Protein AF-A0AAX2AL50-F1 (afdb_monomer_lite)

Radius of gyration: 20.99 Å; chains: 1; bounding box: 47×33×78 Å

pLDDT: mean 73.5, std 15.17, range [30.66, 94.12]

Secondary structure (DSSP, 8-state):
-------------EEEEEEE-TTHHHH-GGGGGGT--HHHHHHHHHTT-S-TTTTGGGTEEEEEEEGGG--EEEEEEEEESSSS-EEEEEEESSHHHHHHHHHHHHHHHHTT-TTS--TT--SHHHHHHHHHHTGGG-SEEEEEEEEESSS------

Sequence (157 aa):
MKKEIKKANKEFYFISKVTIAKDVAFKYPNYWINKFTPCTLAKRLISGNSERNSMKNYGFEYKTIASKKLKKIYLIQEVQINGANVKNINIAYDKEFAYSMAYQYCKQYYKKELKVDFGNCENYDEFYSMALQNQDLLNS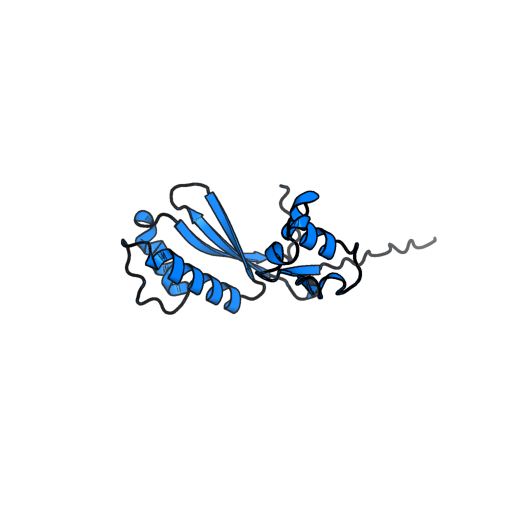IIIVSEIDISSKTILPF

Structure (mmCIF, N/CA/C/O backbone):
data_AF-A0AAX2AL50-F1
#
_entry.id   AF-A0AAX2AL50-F1
#
loop_
_atom_site.group_PDB
_atom_site.id
_atom_site.type_symbol
_atom_site.label_atom_id
_atom_site.label_alt_id
_atom_site.label_comp_id
_atom_site.label_asym_id
_atom_site.label_entity_id
_atom_site.label_seq_id
_atom_site.pdbx_PDB_ins_code
_atom_site.Cartn_x
_atom_site.Cartn_y
_atom_site.Cartn_z
_atom_site.occupancy
_atom_site.B_iso_or_equiv
_atom_site.auth_seq_id
_atom_site.auth_comp_id
_atom_site.auth_asym_id
_atom_site.auth_atom_id
_atom_site.pdbx_PDB_model_num
ATOM 1 N N . MET A 1 1 ? 0.220 1.421 -56.702 1.00 41.97 1 MET A N 1
ATOM 2 C CA . MET A 1 1 ? -0.206 1.666 -55.303 1.00 41.97 1 MET A CA 1
ATOM 3 C C . MET A 1 1 ? 0.865 1.157 -54.345 1.00 41.97 1 MET A C 1
ATOM 5 O O . MET A 1 1 ? 1.068 -0.048 -54.278 1.00 41.97 1 MET A O 1
ATOM 9 N N . LYS A 1 2 ? 1.579 2.042 -53.634 1.00 41.72 2 LYS A N 1
ATOM 10 C CA . LYS A 1 2 ? 2.481 1.642 -52.539 1.00 41.72 2 LYS A CA 1
ATOM 11 C C . LYS A 1 2 ? 1.631 1.441 -51.279 1.00 41.72 2 LYS A C 1
ATOM 13 O O . LYS A 1 2 ? 0.953 2.372 -50.863 1.00 41.72 2 LYS A O 1
ATOM 18 N N . LYS A 1 3 ? 1.620 0.232 -50.708 1.00 44.88 3 LYS A N 1
ATOM 19 C CA . LYS A 1 3 ? 0.986 -0.029 -49.405 1.00 44.88 3 LYS A CA 1
ATOM 20 C C . LYS A 1 3 ? 1.823 0.654 -48.321 1.00 44.88 3 LYS A C 1
ATOM 22 O O . LYS A 1 3 ? 2.968 0.264 -48.106 1.00 44.88 3 LYS A O 1
ATOM 27 N N . GLU A 1 4 ? 1.264 1.658 -47.652 1.00 45.59 4 GLU A N 1
ATOM 28 C CA . GLU A 1 4 ? 1.836 2.188 -46.415 1.00 45.59 4 GLU A CA 1
ATOM 29 C C . GLU A 1 4 ? 1.805 1.096 -45.344 1.00 45.59 4 GLU A C 1
ATOM 31 O O . GLU A 1 4 ? 0.748 0.694 -44.855 1.00 45.59 4 GLU A O 1
ATOM 36 N N . ILE A 1 5 ? 2.980 0.596 -44.972 1.00 54.34 5 ILE A N 1
ATOM 37 C CA . ILE A 1 5 ? 3.129 -0.232 -43.781 1.00 54.34 5 ILE A CA 1
ATOM 38 C C . ILE A 1 5 ? 3.041 0.726 -42.591 1.00 54.34 5 ILE A C 1
ATOM 40 O O . ILE A 1 5 ? 4.034 1.352 -42.218 1.00 54.34 5 ILE A O 1
ATOM 44 N N . LYS A 1 6 ? 1.849 0.863 -41.993 1.00 52.34 6 LYS A N 1
ATOM 45 C CA . LYS A 1 6 ? 1.700 1.497 -40.676 1.00 52.34 6 LYS A CA 1
ATOM 46 C C . LYS A 1 6 ? 2.590 0.738 -39.693 1.00 52.34 6 LYS A C 1
ATOM 48 O O . LYS A 1 6 ? 2.295 -0.394 -39.314 1.00 52.34 6 LYS A O 1
ATOM 53 N N . LYS A 1 7 ? 3.705 1.353 -39.303 1.00 49.38 7 LYS A N 1
ATOM 54 C CA . LYS A 1 7 ? 4.624 0.821 -38.298 1.00 49.38 7 LYS A CA 1
ATOM 55 C C . LYS A 1 7 ? 3.869 0.790 -36.966 1.00 49.38 7 LYS A C 1
ATOM 57 O O . LYS A 1 7 ? 3.648 1.828 -36.352 1.00 49.38 7 LYS A O 1
ATOM 62 N N . ALA A 1 8 ? 3.398 -0.386 -36.558 1.00 54.28 8 ALA A N 1
ATOM 63 C CA . ALA A 1 8 ? 2.747 -0.555 -35.266 1.00 54.28 8 ALA A CA 1
ATOM 64 C C . ALA A 1 8 ? 3.786 -0.310 -34.162 1.00 54.28 8 ALA A C 1
ATOM 66 O O . ALA A 1 8 ? 4.747 -1.072 -34.024 1.00 54.28 8 ALA A O 1
ATOM 67 N N . ASN A 1 9 ? 3.617 0.769 -33.399 1.00 47.00 9 ASN A N 1
ATOM 68 C CA . ASN A 1 9 ? 4.466 1.046 -32.248 1.00 47.00 9 ASN A CA 1
ATOM 69 C C . ASN A 1 9 ? 4.252 -0.054 -31.201 1.00 47.00 9 ASN A C 1
ATOM 71 O O . ASN A 1 9 ? 3.127 -0.322 -30.782 1.0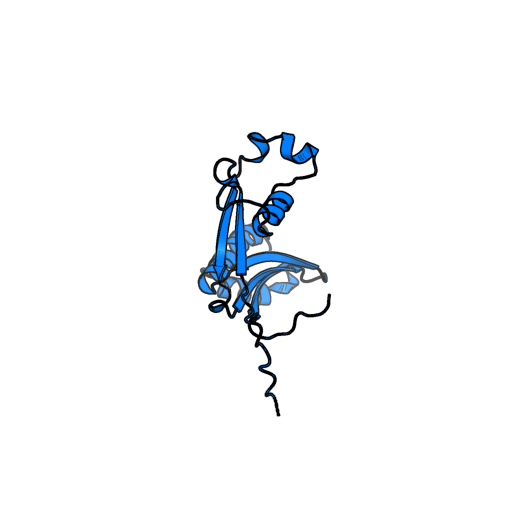0 47.00 9 ASN A O 1
ATOM 75 N N . LYS A 1 10 ? 5.338 -0.721 -30.799 1.00 49.94 10 LYS A N 1
ATOM 76 C CA . LYS A 1 10 ? 5.319 -1.673 -29.686 1.00 49.94 10 LYS A CA 1
ATOM 77 C C . LYS A 1 10 ? 5.603 -0.902 -28.403 1.00 49.94 10 LYS A C 1
ATOM 79 O O . LYS A 1 10 ? 6.736 -0.493 -28.172 1.00 49.94 10 LYS A O 1
ATOM 84 N N . GLU A 1 11 ? 4.576 -0.717 -27.585 1.00 45.12 11 GLU A N 1
ATOM 85 C CA . GLU A 1 11 ? 4.699 -0.105 -26.262 1.00 45.12 11 GLU A CA 1
ATOM 86 C C . GLU A 1 11 ? 5.117 -1.162 -25.225 1.00 45.12 11 GLU A C 1
ATOM 88 O O . GLU A 1 11 ? 4.666 -2.315 -25.247 1.00 45.12 11 GLU A O 1
ATOM 93 N N . PHE A 1 12 ? 6.015 -0.775 -24.320 1.00 49.69 12 PHE A N 1
ATOM 94 C CA . PHE A 1 12 ? 6.460 -1.594 -23.196 1.00 49.69 12 PHE A CA 1
ATOM 95 C C . PHE A 1 12 ? 6.373 -0.757 -21.927 1.00 49.69 12 PHE A C 1
ATOM 97 O O . PHE A 1 12 ? 6.920 0.340 -21.863 1.00 49.69 12 PHE A O 1
ATOM 104 N N . TYR A 1 13 ? 5.709 -1.300 -20.916 1.00 55.94 13 TYR A N 1
ATOM 105 C CA . TYR A 1 13 ? 5.587 -0.678 -19.607 1.00 55.94 13 TYR A CA 1
ATOM 106 C C . TYR A 1 13 ? 6.526 -1.379 -18.632 1.00 55.94 13 TYR A C 1
ATOM 108 O O . TYR A 1 13 ? 6.710 -2.600 -18.692 1.00 55.94 13 TYR A O 1
ATOM 116 N N . PHE A 1 14 ? 7.105 -0.615 -17.717 1.00 58.31 14 PHE A N 1
ATOM 117 C CA . PHE A 1 14 ? 8.020 -1.113 -16.701 1.00 58.31 14 PHE A CA 1
ATOM 118 C C . PHE A 1 14 ? 7.661 -0.488 -15.365 1.00 58.31 14 PHE A C 1
ATOM 120 O O . PHE A 1 14 ? 7.364 0.702 -15.295 1.00 58.31 14 PHE A O 1
ATOM 127 N N . ILE A 1 15 ? 7.718 -1.290 -14.307 1.00 64.00 15 ILE A N 1
ATOM 128 C CA . ILE A 1 15 ? 7.615 -0.789 -12.942 1.00 64.00 15 ILE A CA 1
ATOM 129 C C . ILE A 1 15 ? 8.972 -0.973 -12.283 1.00 64.00 15 ILE A C 1
ATOM 131 O O . ILE A 1 15 ? 9.526 -2.076 -12.293 1.00 64.00 15 ILE A O 1
ATOM 135 N N . SER A 1 16 ? 9.503 0.109 -11.722 1.00 61.75 16 SER A N 1
ATOM 136 C CA . SER A 1 16 ? 10.792 0.114 -11.040 1.00 61.75 16 SER A CA 1
ATOM 137 C C . SER A 1 16 ? 10.595 0.424 -9.564 1.00 61.75 16 SER A C 1
ATOM 139 O O . SER A 1 16 ? 10.074 1.477 -9.204 1.00 61.75 16 SER A O 1
ATOM 141 N N . LYS A 1 17 ? 11.039 -0.492 -8.704 1.00 68.19 17 LYS A N 1
ATOM 142 C CA . LYS A 1 17 ? 11.146 -0.268 -7.260 1.00 68.19 17 LYS A CA 1
ATOM 143 C C . LYS A 1 17 ? 12.593 0.064 -6.930 1.00 68.19 17 LYS A C 1
ATOM 145 O O . LYS A 1 17 ? 13.475 -0.683 -7.347 1.00 68.19 17 LYS A O 1
ATOM 150 N N . VAL A 1 18 ? 12.820 1.128 -6.162 1.00 70.62 18 VAL A N 1
ATOM 151 C CA . VAL A 1 18 ? 14.133 1.450 -5.585 1.00 70.62 18 VAL A CA 1
ATOM 152 C C . VAL A 1 18 ? 14.081 1.188 -4.088 1.00 70.62 18 VAL A C 1
ATOM 154 O O . VAL A 1 18 ? 13.204 1.694 -3.392 1.00 70.62 18 VAL A O 1
ATOM 157 N N . THR A 1 19 ? 15.020 0.388 -3.609 1.00 72.06 19 THR A N 1
ATOM 158 C CA . THR A 1 19 ? 15.288 0.165 -2.194 1.00 72.06 19 THR A CA 1
ATOM 159 C C . THR A 1 19 ? 16.506 0.991 -1.813 1.00 72.06 19 THR A C 1
ATOM 161 O O . THR A 1 19 ? 17.502 1.018 -2.536 1.00 72.06 19 THR A O 1
ATOM 164 N N . ILE A 1 20 ? 16.414 1.668 -0.675 1.00 71.81 20 ILE A N 1
ATOM 165 C CA . ILE A 1 20 ? 17.450 2.565 -0.175 1.00 71.81 20 ILE A CA 1
ATOM 166 C C . ILE A 1 20 ? 17.888 2.047 1.190 1.00 71.81 20 ILE A C 1
ATOM 168 O O . ILE A 1 20 ? 17.046 1.786 2.053 1.00 71.81 20 ILE A O 1
ATOM 172 N N . ALA A 1 21 ? 19.193 1.881 1.378 1.00 76.44 21 ALA A N 1
ATOM 173 C CA . ALA A 1 21 ? 19.763 1.479 2.653 1.00 76.44 21 ALA A CA 1
ATOM 174 C C . ALA A 1 21 ? 19.438 2.510 3.749 1.00 76.44 21 ALA A C 1
ATOM 176 O O . ALA A 1 21 ? 19.477 3.722 3.522 1.00 76.44 21 ALA A O 1
ATOM 177 N N . LYS A 1 22 ? 19.120 2.027 4.957 1.00 74.69 22 LYS A N 1
ATOM 178 C CA . LYS A 1 22 ? 18.706 2.884 6.084 1.00 74.69 22 LYS A CA 1
ATOM 179 C C . LYS A 1 22 ? 19.785 3.887 6.503 1.00 74.69 22 LYS A C 1
ATOM 181 O O . LYS A 1 22 ? 19.464 4.964 6.989 1.00 74.69 22 LYS A O 1
ATOM 186 N N . ASP A 1 23 ? 21.049 3.541 6.304 1.00 78.44 23 ASP A N 1
ATOM 187 C CA . ASP A 1 23 ? 22.222 4.314 6.706 1.00 78.44 23 ASP A CA 1
ATOM 188 C C . ASP A 1 23 ? 22.771 5.221 5.591 1.00 78.44 23 ASP A C 1
ATOM 190 O O . ASP A 1 23 ? 23.790 5.884 5.781 1.00 78.44 23 ASP A O 1
ATOM 194 N N . VAL A 1 24 ? 22.101 5.303 4.434 1.00 74.56 24 VAL A N 1
ATOM 195 C CA . VAL A 1 24 ? 22.613 6.061 3.280 1.00 74.56 24 VAL A CA 1
ATOM 196 C C . VAL A 1 24 ? 22.812 7.546 3.595 1.00 74.56 24 VAL A C 1
ATOM 198 O O . VAL A 1 24 ? 23.755 8.165 3.113 1.00 74.56 24 VAL A O 1
ATOM 201 N N . ALA A 1 25 ? 21.953 8.118 4.444 1.00 71.50 25 ALA A N 1
ATOM 202 C CA . ALA A 1 25 ? 22.050 9.514 4.867 1.00 71.50 25 ALA A CA 1
ATOM 203 C C . ALA A 1 25 ? 23.207 9.784 5.815 1.00 71.50 25 ALA A C 1
ATOM 205 O O . ALA A 1 25 ? 23.771 10.873 5.789 1.00 71.50 25 ALA A O 1
ATOM 206 N N . PHE A 1 26 ? 23.579 8.785 6.607 1.00 77.25 26 PHE A N 1
ATOM 207 C CA . PHE A 1 26 ? 24.745 8.863 7.468 1.00 77.25 26 PHE A CA 1
ATOM 208 C C . PHE A 1 26 ? 26.036 8.729 6.655 1.00 77.25 26 PHE A C 1
ATOM 210 O O . PHE A 1 26 ? 26.971 9.498 6.845 1.00 77.25 26 PHE A O 1
ATOM 217 N N . LYS A 1 27 ? 26.070 7.788 5.702 1.00 75.69 27 LYS A N 1
ATOM 218 C CA . LYS A 1 27 ? 27.234 7.558 4.832 1.00 75.69 27 LYS A CA 1
ATOM 219 C C . LYS A 1 27 ? 27.482 8.697 3.842 1.00 75.69 27 LYS A C 1
ATOM 221 O O . LYS A 1 27 ? 28.631 8.977 3.514 1.00 75.69 27 LYS A O 1
ATOM 226 N N . TYR A 1 28 ? 26.420 9.351 3.369 1.00 73.50 28 TYR A N 1
ATOM 227 C CA . TYR A 1 28 ? 26.492 10.393 2.343 1.00 73.50 28 TYR A CA 1
ATOM 228 C C . TYR A 1 28 ? 25.714 11.651 2.766 1.00 73.50 28 TYR A C 1
ATOM 230 O O . TYR A 1 28 ? 24.714 12.001 2.134 1.00 73.50 28 TYR A O 1
ATOM 238 N N . PRO A 1 29 ? 26.170 12.375 3.805 1.00 69.31 29 PRO A N 1
ATOM 239 C CA . PRO A 1 29 ? 25.461 13.542 4.346 1.00 69.31 29 PRO A CA 1
ATOM 240 C C . PRO A 1 29 ? 25.305 14.670 3.312 1.00 69.31 29 PRO A C 1
ATOM 242 O O . PRO A 1 29 ? 24.350 15.444 3.350 1.00 69.31 29 PRO A O 1
ATOM 245 N N . ASN A 1 30 ? 26.198 14.706 2.320 1.00 69.50 30 ASN A N 1
ATOM 246 C CA . ASN A 1 30 ? 26.226 15.717 1.269 1.00 69.50 30 ASN A CA 1
ATOM 247 C C . ASN A 1 30 ? 25.132 15.553 0.203 1.00 69.50 30 ASN A C 1
ATOM 249 O O . ASN A 1 30 ? 24.996 16.431 -0.649 1.00 69.50 30 ASN A O 1
ATOM 253 N N . TYR A 1 31 ? 24.321 14.485 0.221 1.00 68.19 31 TYR A N 1
ATOM 254 C CA . TYR A 1 31 ? 23.245 14.347 -0.771 1.00 68.19 31 TYR A CA 1
ATOM 255 C C . TYR A 1 31 ? 22.233 15.507 -0.689 1.00 68.19 31 TYR A C 1
ATOM 257 O O . TYR A 1 31 ? 21.649 15.912 -1.696 1.00 68.19 31 TYR A O 1
ATOM 265 N N . TRP A 1 32 ? 22.042 16.091 0.500 1.00 58.22 32 TRP A N 1
ATOM 266 C CA . TRP A 1 32 ? 21.114 17.205 0.714 1.00 58.22 32 TRP A CA 1
ATOM 267 C C . TRP A 1 32 ? 21.586 18.510 0.064 1.00 58.22 32 TRP A C 1
ATOM 269 O O . TRP A 1 32 ? 20.751 19.337 -0.305 1.00 58.22 32 TRP A O 1
ATOM 279 N N . ILE A 1 33 ? 22.900 18.671 -0.137 1.00 55.53 33 ILE A N 1
ATOM 280 C CA . ILE A 1 33 ? 23.540 19.920 -0.588 1.00 55.53 33 ILE A CA 1
ATOM 281 C C . ILE A 1 33 ? 23.042 20.345 -1.978 1.00 55.53 33 ILE A C 1
ATOM 283 O O . ILE A 1 33 ? 22.922 21.531 -2.260 1.00 55.53 33 ILE A O 1
ATOM 287 N N . ASN A 1 34 ? 22.636 19.386 -2.813 1.00 56.97 34 ASN A N 1
ATOM 288 C CA . ASN A 1 34 ? 22.137 19.638 -4.168 1.00 56.97 34 ASN A CA 1
ATOM 289 C C . ASN A 1 34 ? 20.630 19.364 -4.329 1.00 56.97 34 ASN A C 1
ATOM 291 O O . ASN A 1 34 ? 20.164 19.101 -5.437 1.00 56.97 34 ASN A O 1
ATOM 295 N N . LYS A 1 35 ? 19.856 19.363 -3.230 1.00 60.56 35 LYS A N 1
ATOM 296 C CA . LYS A 1 35 ? 18.441 18.927 -3.212 1.00 60.56 35 LYS A CA 1
ATOM 297 C C . LYS A 1 35 ? 18.245 17.476 -3.704 1.00 60.56 35 LYS A C 1
ATOM 299 O O . LYS A 1 35 ? 17.136 17.073 -4.075 1.00 60.56 35 LYS A O 1
ATOM 304 N N . PHE A 1 36 ? 19.306 16.665 -3.686 1.00 64.44 36 PHE A N 1
ATOM 305 C CA . PHE A 1 36 ? 19.258 15.249 -4.041 1.00 64.44 36 PHE A CA 1
ATOM 306 C C . PHE A 1 36 ? 18.820 14.408 -2.855 1.00 64.44 36 PHE A C 1
ATOM 308 O O . PHE A 1 36 ? 19.611 13.675 -2.283 1.00 64.44 36 PHE A O 1
ATOM 315 N N . THR A 1 37 ? 17.544 14.486 -2.483 1.00 67.94 37 THR A N 1
ATOM 316 C CA . THR A 1 37 ? 16.976 13.526 -1.534 1.00 67.94 37 THR A CA 1
ATOM 317 C C . THR A 1 37 ? 17.100 12.093 -2.072 1.00 67.94 37 THR A C 1
ATOM 319 O O . THR A 1 37 ? 17.177 11.883 -3.289 1.00 67.94 37 THR A O 1
ATOM 322 N N . PRO A 1 38 ? 17.049 11.064 -1.209 1.00 68.06 38 PRO A N 1
ATOM 323 C CA . PRO A 1 38 ? 17.142 9.682 -1.669 1.00 68.06 38 PRO A CA 1
ATOM 324 C C . PRO A 1 38 ? 16.017 9.343 -2.664 1.00 68.06 38 PRO A C 1
ATOM 326 O O . PRO A 1 38 ? 16.214 8.572 -3.599 1.00 68.06 38 PRO A O 1
ATOM 329 N N . CYS A 1 39 ? 14.862 10.005 -2.526 1.00 68.56 39 CYS A N 1
ATOM 330 C CA . CYS A 1 39 ? 13.746 9.932 -3.465 1.00 68.56 39 CYS A CA 1
ATOM 331 C C . CYS A 1 39 ? 14.070 10.552 -4.839 1.00 68.56 39 CYS A C 1
ATOM 333 O O . CYS A 1 39 ? 13.776 9.944 -5.870 1.00 68.56 39 CYS A O 1
ATOM 335 N N . THR A 1 40 ? 14.687 11.738 -4.904 1.00 72.44 40 THR A N 1
ATOM 336 C CA . THR A 1 40 ? 15.035 12.352 -6.201 1.00 72.44 40 THR A CA 1
ATOM 337 C C . THR A 1 40 ? 16.171 11.606 -6.902 1.00 72.44 40 THR A C 1
ATOM 339 O O . THR A 1 40 ? 16.140 11.476 -8.128 1.00 72.44 40 THR A O 1
ATOM 342 N N . LEU A 1 41 ? 17.111 11.027 -6.148 1.00 69.06 41 LEU A N 1
ATOM 343 C CA . LEU A 1 41 ? 18.128 10.111 -6.678 1.00 69.06 41 LEU A CA 1
ATOM 344 C C . LEU A 1 41 ? 17.506 8.828 -7.233 1.00 69.06 41 LEU A C 1
ATOM 346 O O . LEU A 1 41 ? 17.805 8.444 -8.361 1.00 69.06 41 LEU A O 1
ATOM 350 N N . ALA A 1 42 ? 16.577 8.215 -6.497 1.00 68.75 42 ALA A N 1
ATOM 351 C CA . ALA A 1 42 ? 15.826 7.054 -6.966 1.00 68.75 42 ALA A CA 1
ATOM 352 C C . ALA A 1 42 ? 15.094 7.334 -8.292 1.00 68.75 42 ALA A C 1
ATOM 354 O O . ALA A 1 42 ? 15.163 6.528 -9.218 1.00 68.75 42 ALA A O 1
ATOM 355 N N . LYS A 1 43 ? 14.452 8.503 -8.429 1.00 69.44 43 LYS A N 1
ATOM 356 C CA . LYS A 1 43 ? 13.796 8.919 -9.683 1.00 69.44 43 LYS A CA 1
ATOM 357 C C . LYS A 1 43 ? 14.781 9.056 -10.846 1.00 69.44 43 LYS A C 1
ATOM 359 O O . LYS A 1 43 ? 14.491 8.577 -11.939 1.00 69.44 43 LYS A O 1
ATOM 364 N N . ARG A 1 44 ? 15.947 9.671 -10.613 1.00 67.38 44 ARG A N 1
ATOM 365 C CA . ARG A 1 44 ? 17.009 9.795 -11.629 1.00 67.38 44 ARG A CA 1
ATOM 366 C C . ARG A 1 44 ? 17.586 8.448 -12.056 1.00 67.38 44 ARG A C 1
ATOM 368 O O . ARG A 1 44 ? 17.899 8.270 -13.22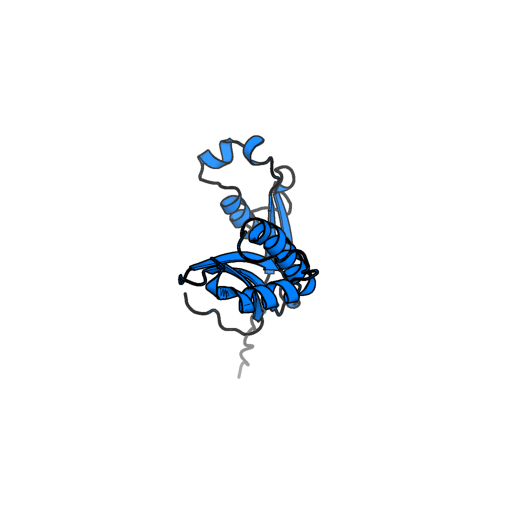7 1.00 67.38 44 ARG A O 1
ATOM 375 N N . LEU A 1 45 ? 17.692 7.500 -11.127 1.00 66.19 45 LEU A N 1
ATOM 376 C CA . LEU A 1 45 ? 18.142 6.142 -11.434 1.00 66.19 45 LEU A CA 1
ATOM 377 C C . LEU A 1 45 ? 17.145 5.407 -12.329 1.00 66.19 45 LEU A C 1
ATOM 379 O O . LEU A 1 45 ? 17.539 4.736 -13.279 1.00 66.19 45 LEU A O 1
ATOM 383 N N . ILE A 1 46 ? 15.848 5.562 -12.053 1.00 65.31 46 ILE A N 1
ATOM 384 C CA . ILE A 1 46 ? 14.788 4.922 -12.838 1.00 65.31 46 ILE A CA 1
ATOM 385 C C . ILE A 1 46 ? 14.667 5.534 -14.239 1.00 65.31 46 ILE A C 1
ATOM 387 O O . ILE A 1 46 ? 14.306 4.823 -15.173 1.00 65.31 46 ILE A O 1
ATOM 391 N N . SER A 1 47 ? 14.990 6.819 -14.418 1.00 66.94 47 SER A N 1
ATOM 392 C CA . SER A 1 47 ? 14.862 7.500 -15.713 1.00 66.94 47 SER A CA 1
ATOM 393 C C . SER A 1 47 ? 15.889 7.059 -16.768 1.00 66.94 47 SER A C 1
ATOM 395 O O . SER A 1 47 ? 15.937 7.658 -17.836 1.00 66.94 47 SER A O 1
ATOM 397 N N . GLY A 1 48 ? 16.723 6.049 -16.487 1.00 62.41 48 GLY A N 1
ATOM 398 C CA . GLY A 1 48 ? 17.689 5.495 -17.442 1.00 62.41 48 GLY A CA 1
ATOM 399 C C . GLY A 1 48 ? 18.926 6.365 -17.677 1.00 62.41 48 GLY A C 1
ATOM 400 O O . GLY A 1 48 ? 19.747 6.033 -18.523 1.00 62.41 48 GLY A O 1
ATOM 401 N N . ASN A 1 49 ? 19.102 7.445 -16.908 1.00 62.50 49 ASN A N 1
ATOM 402 C CA . ASN A 1 49 ? 20.247 8.359 -17.021 1.00 62.50 49 ASN A CA 1
ATOM 403 C C . ASN A 1 49 ? 21.499 7.844 -16.288 1.00 62.50 49 ASN A C 1
ATOM 405 O O . ASN A 1 49 ? 22.406 8.610 -15.971 1.00 62.50 49 ASN A O 1
ATOM 409 N N . SER A 1 50 ? 21.528 6.569 -15.910 1.00 61.59 50 SER A N 1
ATOM 410 C CA . SER A 1 50 ? 22.596 5.985 -15.102 1.00 61.59 50 SER A CA 1
ATOM 411 C C . SER A 1 50 ? 22.799 4.526 -15.478 1.00 61.59 50 SER A C 1
ATOM 413 O O . SER A 1 50 ? 21.836 3.806 -15.748 1.00 61.59 50 SER A O 1
ATOM 415 N N . GLU A 1 51 ? 24.057 4.086 -15.473 1.00 64.75 51 GLU A N 1
ATOM 416 C CA . GLU A 1 51 ? 24.407 2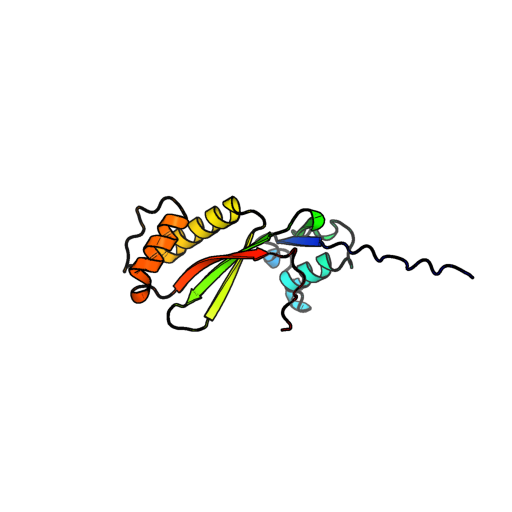.699 -15.770 1.00 64.75 51 GLU A CA 1
ATOM 417 C C . GLU A 1 51 ? 23.763 1.714 -14.789 1.00 64.75 51 GLU A C 1
ATOM 419 O O . GLU A 1 51 ? 23.507 2.011 -13.615 1.00 64.75 51 GLU A O 1
ATOM 424 N N . ARG A 1 52 ? 23.505 0.497 -15.276 1.00 65.50 52 ARG A N 1
ATOM 425 C CA . ARG A 1 52 ? 22.886 -0.548 -14.467 1.00 65.50 52 ARG A CA 1
ATOM 426 C C . ARG A 1 52 ? 23.754 -0.877 -13.253 1.00 65.50 52 ARG A C 1
ATOM 428 O O . ARG A 1 52 ? 24.919 -1.212 -13.404 1.00 65.50 52 ARG A O 1
ATOM 435 N N . ASN A 1 53 ? 23.157 -0.835 -12.059 1.00 67.44 53 ASN A N 1
ATOM 436 C CA . ASN A 1 53 ? 23.808 -1.090 -10.764 1.00 67.44 53 ASN A CA 1
ATOM 437 C C . ASN A 1 53 ? 24.901 -0.093 -10.329 1.00 67.44 53 ASN A C 1
ATOM 439 O O . ASN A 1 53 ? 25.540 -0.344 -9.308 1.00 67.44 53 ASN A O 1
ATOM 443 N N . SER A 1 54 ? 25.093 1.041 -11.011 1.00 69.62 54 SER A N 1
ATOM 444 C CA . SER A 1 54 ? 26.138 2.025 -10.658 1.00 69.62 54 SER A CA 1
ATOM 445 C C . SER A 1 54 ? 26.051 2.530 -9.212 1.00 69.62 54 SER A C 1
ATOM 447 O O . SER A 1 54 ? 27.063 2.814 -8.579 1.00 69.62 54 SER A O 1
ATOM 449 N N . MET A 1 55 ? 24.838 2.570 -8.654 1.00 68.69 55 MET A N 1
ATOM 450 C CA . MET A 1 55 ? 24.578 3.061 -7.300 1.00 68.69 55 MET A CA 1
ATOM 451 C C . MET A 1 55 ? 24.469 1.961 -6.232 1.00 68.69 55 MET A C 1
ATOM 453 O O . MET A 1 55 ? 24.199 2.268 -5.069 1.00 68.69 55 MET A O 1
ATOM 457 N N . LYS A 1 56 ? 24.718 0.689 -6.583 1.00 72.56 56 LYS A N 1
ATOM 458 C CA . LYS A 1 56 ? 24.625 -0.435 -5.633 1.00 72.56 56 LYS A CA 1
ATOM 459 C C . LYS A 1 56 ? 25.584 -0.265 -4.456 1.00 72.56 56 LYS A C 1
ATOM 461 O O . LYS A 1 56 ? 25.188 -0.418 -3.304 1.00 72.56 56 LYS A O 1
ATOM 466 N N . ASN A 1 57 ? 26.815 0.155 -4.741 1.00 72.44 57 ASN A N 1
ATOM 467 C CA . ASN A 1 57 ? 27.843 0.410 -3.726 1.00 72.44 57 ASN A CA 1
ATOM 468 C C . ASN A 1 57 ? 27.515 1.609 -2.822 1.00 72.44 57 ASN A C 1
ATOM 470 O O . ASN A 1 57 ? 28.095 1.748 -1.751 1.00 72.44 57 ASN A O 1
ATOM 474 N N . TYR A 1 58 ? 26.552 2.440 -3.227 1.00 68.00 58 TYR A N 1
ATOM 475 C CA . TYR A 1 58 ? 26.057 3.583 -2.467 1.00 68.00 58 TYR A CA 1
ATOM 476 C C . TYR A 1 58 ? 24.775 3.251 -1.691 1.00 68.00 58 TYR A C 1
ATOM 478 O O . TYR A 1 58 ? 24.120 4.152 -1.183 1.00 68.00 58 TYR A O 1
ATOM 486 N N . GLY A 1 59 ? 24.388 1.973 -1.601 1.00 67.88 59 GLY A N 1
ATOM 487 C CA . GLY A 1 59 ? 23.208 1.537 -0.852 1.00 67.88 59 GLY A CA 1
ATOM 488 C C . GLY A 1 59 ? 21.880 1.715 -1.593 1.00 67.88 59 GLY A C 1
ATOM 489 O O . GLY A 1 59 ? 20.828 1.673 -0.956 1.00 67.88 59 GLY A O 1
ATOM 490 N N . PHE A 1 60 ? 21.908 1.909 -2.915 1.00 69.31 60 PHE A N 1
ATOM 491 C CA . PHE A 1 60 ? 20.709 1.958 -3.751 1.00 69.31 60 PHE A CA 1
ATOM 492 C C . PHE A 1 60 ? 20.605 0.696 -4.601 1.00 69.31 60 PHE A C 1
ATOM 494 O O . PHE A 1 60 ? 21.449 0.432 -5.455 1.00 69.31 60 PHE A O 1
ATOM 501 N N . GLU A 1 61 ? 19.521 -0.048 -4.432 1.00 68.88 61 GLU A N 1
ATOM 502 C CA . GLU A 1 61 ? 19.195 -1.185 -5.288 1.00 68.88 61 GLU A CA 1
ATOM 503 C C . GLU A 1 61 ? 17.891 -0.912 -6.018 1.00 68.88 61 GLU A C 1
ATOM 505 O O . GLU A 1 61 ? 16.949 -0.384 -5.431 1.00 68.88 61 GLU A O 1
ATOM 510 N N . TYR A 1 62 ? 17.798 -1.281 -7.293 1.00 68.81 62 TYR A N 1
ATOM 511 C CA . TYR A 1 62 ? 16.538 -1.186 -8.015 1.00 68.81 62 TYR A CA 1
ATOM 512 C C . TYR A 1 62 ? 16.206 -2.474 -8.751 1.00 68.81 62 TYR A C 1
ATOM 514 O O . TYR A 1 62 ? 17.072 -3.173 -9.278 1.00 68.81 62 TYR A O 1
ATOM 522 N N . LYS A 1 63 ? 14.913 -2.785 -8.782 1.00 66.06 63 LYS A N 1
ATOM 523 C CA . LYS A 1 63 ? 14.362 -3.924 -9.506 1.00 66.06 63 LYS A CA 1
ATOM 524 C C . LYS A 1 63 ? 13.318 -3.403 -10.475 1.00 66.06 63 LYS A C 1
ATOM 526 O O . LYS A 1 63 ? 12.326 -2.808 -10.055 1.00 66.06 63 LYS A O 1
ATOM 531 N N . THR A 1 64 ? 13.550 -3.649 -11.758 1.00 63.47 64 THR A N 1
ATOM 532 C CA . THR A 1 64 ? 12.607 -3.331 -12.828 1.00 63.47 64 THR A CA 1
ATOM 533 C C . THR A 1 64 ? 11.931 -4.611 -13.285 1.00 63.47 64 THR A C 1
ATOM 535 O O . THR A 1 64 ? 12.595 -5.595 -13.608 1.00 63.47 64 THR A O 1
ATOM 538 N N . ILE A 1 65 ? 10.604 -4.607 -13.296 1.00 62.06 65 ILE A N 1
ATOM 539 C CA . ILE A 1 65 ? 9.792 -5.733 -13.749 1.00 62.06 65 ILE A CA 1
ATOM 540 C C . ILE A 1 65 ? 9.000 -5.257 -14.966 1.00 62.06 65 ILE A C 1
ATOM 542 O O . ILE A 1 65 ? 8.384 -4.189 -14.940 1.00 62.06 65 ILE A O 1
ATOM 546 N N . ALA A 1 66 ? 9.042 -6.029 -16.053 1.00 57.09 66 ALA A N 1
ATOM 547 C CA . ALA A 1 66 ? 8.252 -5.741 -17.245 1.00 57.09 66 ALA A CA 1
ATOM 548 C C . ALA A 1 66 ? 6.755 -5.868 -16.915 1.00 57.09 66 ALA A C 1
ATOM 550 O O . ALA A 1 66 ? 6.296 -6.922 -16.471 1.00 57.09 66 ALA A O 1
ATOM 551 N N . SER A 1 67 ? 5.983 -4.810 -17.165 1.00 57.75 67 SER A N 1
ATOM 552 C CA . SER A 1 67 ? 4.561 -4.741 -16.804 1.00 57.75 67 SER A CA 1
ATOM 553 C C . SER A 1 67 ? 3.661 -5.612 -17.686 1.00 57.75 67 SER A C 1
ATOM 555 O O . SER A 1 67 ? 2.520 -5.845 -17.312 1.00 57.75 67 SER A O 1
ATOM 557 N N . LYS A 1 68 ? 4.167 -6.229 -18.767 1.00 52.53 68 LYS A N 1
ATOM 558 C CA . LYS A 1 68 ? 3.393 -7.191 -19.586 1.00 52.53 68 LYS A CA 1
ATOM 559 C C . LYS A 1 68 ? 2.793 -8.373 -18.799 1.00 52.53 68 LYS A C 1
ATOM 561 O O . LYS A 1 68 ? 1.920 -9.048 -19.331 1.00 52.53 68 LYS A O 1
ATOM 566 N N . LYS A 1 69 ? 3.236 -8.634 -17.561 1.00 56.31 69 LYS A N 1
ATOM 567 C CA . LYS A 1 69 ? 2.628 -9.627 -16.653 1.00 56.31 69 LYS A CA 1
ATOM 568 C C . LYS A 1 69 ? 1.690 -9.032 -15.594 1.00 56.31 69 LYS A C 1
ATOM 570 O O . LYS A 1 69 ? 0.912 -9.775 -15.007 1.00 56.31 69 LYS A O 1
ATOM 575 N N . LEU A 1 70 ? 1.761 -7.728 -15.333 1.00 63.59 70 LEU A N 1
ATOM 576 C CA . LEU A 1 70 ? 1.024 -7.068 -14.258 1.00 63.59 70 LEU A CA 1
ATOM 577 C C . LEU A 1 70 ? -0.230 -6.410 -14.820 1.00 63.59 70 LEU A C 1
ATOM 579 O O . LEU A 1 70 ? -0.157 -5.370 -15.466 1.00 63.59 70 LEU A O 1
ATOM 583 N N . LYS A 1 71 ? -1.373 -7.052 -14.576 1.00 72.62 71 LYS A N 1
ATOM 584 C CA . LYS A 1 71 ? -2.697 -6.512 -14.911 1.00 72.62 71 LYS A CA 1
ATOM 585 C C . LYS A 1 71 ? -3.271 -5.654 -13.789 1.00 72.62 71 LYS A C 1
ATOM 587 O O . LYS A 1 71 ? -4.079 -4.777 -14.048 1.00 72.62 71 LYS A O 1
ATOM 592 N N . LYS A 1 72 ? -2.845 -5.911 -12.553 1.00 81.75 72 LYS A N 1
ATOM 593 C CA . LYS A 1 72 ? -3.415 -5.324 -11.345 1.00 81.75 72 LYS A CA 1
ATOM 594 C C . LYS A 1 72 ? -2.311 -4.839 -10.419 1.00 81.75 72 LYS A C 1
ATOM 596 O O . LYS A 1 72 ? -1.250 -5.463 -10.337 1.00 81.75 72 LYS A O 1
ATOM 601 N N . ILE A 1 73 ? -2.581 -3.744 -9.727 1.00 86.19 73 ILE A N 1
ATOM 602 C CA . ILE A 1 73 ? -1.833 -3.305 -8.551 1.00 86.19 73 ILE A CA 1
ATOM 603 C C . ILE A 1 73 ? -2.806 -3.178 -7.384 1.00 86.19 73 ILE A C 1
ATOM 605 O O . ILE A 1 73 ? -3.991 -2.930 -7.583 1.00 86.19 73 ILE A O 1
ATOM 609 N N . TYR A 1 74 ? -2.297 -3.332 -6.172 1.00 89.19 74 TYR A N 1
ATOM 610 C CA . TYR A 1 74 ? -3.071 -3.196 -4.948 1.00 89.19 74 TYR A CA 1
ATOM 611 C C . TYR A 1 74 ? -2.518 -2.002 -4.176 1.00 89.19 74 TYR A C 1
ATOM 613 O O . TYR A 1 74 ? -1.355 -2.015 -3.761 1.00 89.19 74 TYR A O 1
ATOM 621 N N . LEU A 1 75 ? -3.317 -0.947 -4.031 1.00 89.06 75 LEU A N 1
ATOM 622 C CA . LEU A 1 75 ? -2.983 0.204 -3.199 1.00 89.06 75 LEU A CA 1
ATOM 623 C C . LEU A 1 75 ? -3.434 -0.061 -1.771 1.00 89.06 75 LEU A C 1
ATOM 625 O O . LEU A 1 75 ? -4.598 -0.358 -1.537 1.00 89.06 75 LEU A O 1
ATOM 629 N N . ILE A 1 76 ? -2.526 0.102 -0.818 1.00 92.56 76 ILE A N 1
ATOM 630 C CA . ILE A 1 76 ? -2.846 0.075 0.608 1.00 92.56 76 ILE A CA 1
ATOM 631 C C . ILE A 1 76 ? -2.955 1.529 1.056 1.00 92.56 76 ILE A C 1
ATOM 633 O O . ILE A 1 76 ? -1.991 2.293 0.925 1.00 92.56 76 ILE A O 1
ATOM 637 N N . GLN A 1 77 ? -4.124 1.923 1.543 1.00 92.25 77 GLN A N 1
ATOM 638 C CA . GLN A 1 77 ? -4.479 3.311 1.821 1.00 92.25 77 GLN A CA 1
ATOM 639 C C . GLN A 1 77 ? -5.022 3.446 3.242 1.00 92.25 77 GLN A C 1
ATOM 641 O O . GLN A 1 77 ? -5.745 2.579 3.716 1.00 92.25 77 GLN A O 1
ATOM 646 N N . GLU A 1 78 ? -4.680 4.540 3.912 1.00 91.44 78 GLU A N 1
ATOM 647 C CA . GLU A 1 78 ? -5.359 4.990 5.127 1.00 91.44 78 GLU A CA 1
ATOM 648 C C . GLU A 1 78 ? -6.402 6.027 4.707 1.00 91.44 78 GLU A C 1
ATOM 650 O O . GLU A 1 78 ? -6.051 7.050 4.111 1.00 91.44 78 GLU A O 1
ATOM 655 N N . VAL A 1 79 ? -7.672 5.751 4.984 1.00 89.44 79 VAL A N 1
ATOM 656 C CA . VAL A 1 79 ? -8.803 6.614 4.634 1.00 89.44 79 VAL A CA 1
ATOM 657 C C . VAL A 1 79 ? -9.403 7.165 5.914 1.00 89.44 79 VAL A C 1
ATOM 659 O O . VAL A 1 79 ? -9.885 6.401 6.746 1.00 89.44 79 VAL A O 1
ATOM 662 N N . GLN A 1 80 ? -9.360 8.484 6.095 1.00 89.06 80 GLN A N 1
ATOM 663 C CA . GLN A 1 80 ? -10.018 9.117 7.237 1.00 89.06 80 GLN A CA 1
ATOM 664 C C . GLN A 1 80 ? -11.539 8.994 7.107 1.00 89.06 80 GLN A C 1
ATOM 666 O O . GLN A 1 80 ? -12.091 9.233 6.040 1.00 89.06 80 GLN A O 1
ATOM 671 N N . ILE A 1 81 ? -12.215 8.630 8.198 1.00 82.75 81 ILE A N 1
ATOM 672 C CA . ILE A 1 81 ? -13.669 8.381 8.182 1.00 82.75 81 ILE A CA 1
ATOM 673 C C . ILE A 1 81 ? -14.443 9.703 8.148 1.00 82.75 81 ILE A C 1
ATOM 675 O O . ILE A 1 81 ? -15.402 9.852 7.399 1.00 82.75 81 ILE A O 1
ATOM 679 N N . ASN A 1 82 ? -13.962 10.703 8.893 1.00 76.81 82 ASN A N 1
ATOM 680 C CA . ASN A 1 82 ? -14.612 12.011 9.037 1.00 76.81 82 ASN A CA 1
ATOM 681 C C . ASN A 1 82 ? -13.936 13.128 8.221 1.00 76.81 82 ASN A C 1
ATOM 683 O O . ASN A 1 82 ? -14.158 14.312 8.470 1.00 76.81 82 ASN A O 1
ATOM 687 N N . GLY A 1 83 ? -13.084 12.773 7.258 1.00 65.06 83 GLY A N 1
ATOM 688 C CA . GLY A 1 83 ? -12.380 13.731 6.413 1.00 65.06 83 GLY A CA 1
ATOM 689 C C . GLY A 1 83 ? -12.097 13.148 5.037 1.00 65.06 83 GLY A C 1
ATOM 690 O O . GLY A 1 83 ? -11.844 11.960 4.902 1.00 65.06 83 GLY A O 1
ATOM 691 N N . ALA A 1 84 ? -12.081 13.985 4.001 1.00 73.19 84 ALA A N 1
ATOM 692 C CA . ALA A 1 84 ? -11.795 13.557 2.627 1.00 73.19 84 ALA A CA 1
ATOM 693 C C . ALA A 1 84 ? -10.295 13.276 2.376 1.00 73.19 84 ALA A C 1
ATOM 695 O O . ALA A 1 84 ? -9.786 13.523 1.283 1.00 73.19 84 ALA A O 1
ATOM 696 N N . ASN A 1 85 ? -9.556 12.821 3.392 1.00 86.38 85 ASN A N 1
ATOM 697 C CA . ASN A 1 85 ? -8.122 12.594 3.289 1.00 86.38 85 ASN A CA 1
ATOM 698 C C . ASN A 1 85 ? -7.823 11.108 3.093 1.00 86.38 85 ASN A C 1
ATOM 700 O O . ASN A 1 85 ? -8.147 10.267 3.935 1.00 86.38 85 ASN A O 1
ATOM 704 N N . VAL A 1 86 ? -7.161 10.815 1.977 1.00 85.38 86 VAL A N 1
ATOM 705 C CA . VAL A 1 86 ? -6.676 9.486 1.623 1.00 85.38 86 VAL A CA 1
ATOM 706 C C . VAL A 1 86 ? -5.160 9.540 1.546 1.00 85.38 86 VAL A C 1
ATOM 708 O O . VAL A 1 86 ? -4.583 10.246 0.716 1.00 85.38 86 VAL A O 1
ATOM 711 N N . LYS A 1 87 ? -4.498 8.756 2.393 1.00 85.88 87 LYS A N 1
ATOM 712 C CA . LYS A 1 87 ? -3.043 8.640 2.411 1.00 85.88 87 LYS A CA 1
ATOM 713 C C . LYS A 1 87 ? -2.623 7.299 1.826 1.00 85.88 87 LYS A C 1
ATOM 715 O O . LYS A 1 87 ? -2.914 6.242 2.379 1.00 85.88 87 LYS A O 1
ATOM 720 N N . ASN A 1 88 ? -1.866 7.344 0.734 1.00 81.25 88 ASN A N 1
ATOM 721 C CA . ASN A 1 88 ? -1.268 6.148 0.147 1.00 81.25 88 ASN A CA 1
ATOM 722 C C . ASN A 1 88 ? -0.128 5.645 1.045 1.00 81.25 88 ASN A C 1
ATOM 724 O O . ASN A 1 88 ? 0.881 6.331 1.213 1.00 81.25 8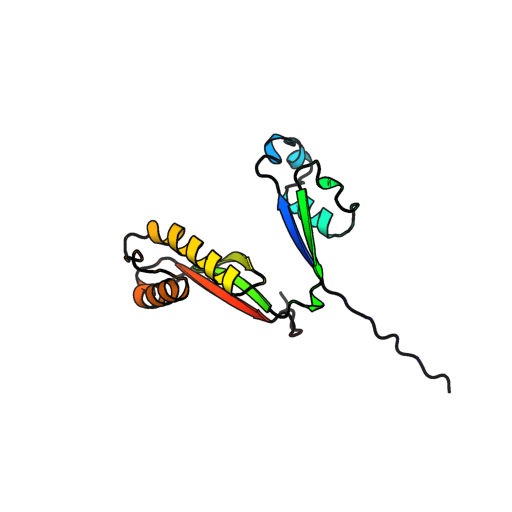8 ASN A O 1
ATOM 728 N N . ILE A 1 89 ? -0.292 4.451 1.617 1.00 85.75 89 ILE A N 1
ATOM 729 C CA . ILE A 1 89 ? 0.695 3.823 2.502 1.00 85.75 89 ILE A CA 1
ATOM 730 C C . ILE A 1 89 ? 1.713 3.049 1.672 1.00 85.75 89 ILE A C 1
ATOM 732 O O . ILE A 1 89 ? 2.920 3.209 1.855 1.00 85.75 89 ILE A O 1
ATOM 736 N N . ASN A 1 90 ? 1.232 2.190 0.769 1.00 85.56 90 ASN A N 1
ATOM 737 C CA . ASN A 1 90 ? 2.093 1.336 -0.040 1.00 85.56 90 ASN A CA 1
ATOM 738 C C . ASN A 1 90 ? 1.391 0.818 -1.304 1.00 85.56 90 ASN A C 1
ATOM 740 O O . ASN A 1 90 ? 0.176 0.940 -1.454 1.00 85.56 90 ASN A O 1
ATOM 744 N N . ILE A 1 91 ? 2.176 0.217 -2.198 1.00 83.50 91 ILE A N 1
ATOM 745 C CA . ILE A 1 91 ? 1.707 -0.439 -3.420 1.00 83.50 91 ILE A CA 1
ATOM 746 C C . ILE A 1 91 ? 2.261 -1.860 -3.452 1.00 83.50 91 ILE A C 1
ATOM 748 O O . ILE A 1 91 ? 3.468 -2.077 -3.315 1.00 83.50 91 ILE A O 1
ATOM 752 N N . ALA A 1 92 ? 1.379 -2.823 -3.682 1.00 85.12 92 ALA A N 1
ATOM 753 C CA . ALA A 1 92 ? 1.714 -4.221 -3.880 1.00 85.12 92 ALA A CA 1
ATOM 754 C C . ALA A 1 92 ? 1.304 -4.686 -5.284 1.00 85.12 92 ALA A C 1
ATOM 756 O O . ALA A 1 92 ? 0.414 -4.132 -5.926 1.00 85.12 92 ALA A O 1
ATOM 757 N N . TYR A 1 93 ? 1.990 -5.717 -5.767 1.00 82.50 93 TYR A N 1
ATOM 758 C CA . TYR A 1 93 ? 1.794 -6.296 -7.102 1.00 82.50 93 TYR A CA 1
ATOM 759 C C . TYR A 1 93 ? 1.144 -7.682 -7.050 1.00 82.50 93 TYR A C 1
ATOM 761 O O . TYR A 1 93 ? 0.920 -8.306 -8.082 1.00 82.50 93 TYR A O 1
ATOM 769 N N . ASP A 1 94 ? 0.886 -8.157 -5.838 1.00 83.06 94 ASP A N 1
ATOM 770 C CA . ASP A 1 94 ? 0.329 -9.456 -5.513 1.00 83.06 94 ASP A CA 1
ATOM 771 C C . ASP A 1 94 ? -0.705 -9.268 -4.398 1.00 83.06 94 ASP A C 1
ATOM 773 O O . ASP A 1 94 ? -0.489 -8.451 -3.496 1.00 83.06 94 ASP A O 1
ATOM 777 N N . LYS A 1 95 ? -1.830 -9.984 -4.493 1.00 87.44 95 LYS A N 1
ATOM 778 C CA . LYS A 1 95 ? -2.968 -9.802 -3.587 1.00 87.44 95 LYS A CA 1
ATOM 779 C C . LYS A 1 95 ? -2.639 -10.283 -2.181 1.00 87.44 95 LYS A C 1
ATOM 781 O O . LYS A 1 95 ? -2.863 -9.549 -1.224 1.00 87.44 95 LYS A O 1
ATOM 786 N N . GLU A 1 96 ? -2.091 -11.489 -2.059 1.00 88.38 96 GLU A N 1
ATOM 787 C CA . GLU A 1 96 ? -1.771 -12.096 -0.764 1.00 88.38 96 GLU A CA 1
ATOM 788 C C . GLU A 1 96 ? -0.733 -11.253 -0.024 1.00 88.38 96 GLU A C 1
ATOM 790 O O . GLU A 1 96 ? -0.880 -10.961 1.164 1.00 88.38 96 GLU A O 1
ATOM 795 N N . PHE A 1 97 ? 0.271 -10.757 -0.749 1.00 85.19 97 PHE A N 1
ATOM 796 C CA . PHE A 1 97 ? 1.260 -9.844 -0.199 1.00 85.19 97 PHE A CA 1
ATOM 797 C C . PHE A 1 97 ? 0.652 -8.500 0.226 1.00 85.19 97 PHE A C 1
ATOM 799 O O . PHE A 1 97 ? 1.014 -7.975 1.281 1.00 85.19 97 PHE A O 1
ATOM 806 N N . ALA A 1 98 ? -0.276 -7.942 -0.560 1.00 91.12 98 ALA A N 1
ATOM 807 C CA . ALA A 1 98 ? -0.980 -6.710 -0.204 1.00 91.12 98 ALA A CA 1
ATOM 808 C C . ALA A 1 98 ? -1.775 -6.873 1.097 1.00 91.12 98 ALA A C 1
ATOM 810 O O . ALA A 1 98 ? -1.675 -6.038 1.993 1.00 91.12 98 ALA A O 1
ATOM 811 N N . TYR A 1 99 ? -2.510 -7.978 1.212 1.00 93.56 99 TYR A N 1
ATOM 812 C CA . TYR A 1 99 ? -3.347 -8.300 2.365 1.00 93.56 99 TYR A CA 1
ATOM 813 C C . TYR A 1 99 ? -2.497 -8.565 3.607 1.00 93.56 99 TYR A C 1
ATOM 815 O O . TYR A 1 99 ? -2.761 -8.007 4.668 1.00 93.56 99 TYR A O 1
ATOM 823 N N . SER A 1 100 ? -1.418 -9.339 3.471 1.00 90.25 100 SER A N 1
ATOM 824 C CA . SER A 1 100 ? -0.455 -9.570 4.552 1.00 90.25 100 SER A CA 1
ATOM 825 C C . SER A 1 100 ? 0.160 -8.256 5.047 1.00 90.25 100 SER A C 1
ATOM 827 O O . SER A 1 100 ? 0.257 -8.014 6.250 1.00 90.25 100 SER A O 1
ATOM 829 N N . MET A 1 101 ? 0.520 -7.351 4.133 1.00 90.25 101 MET A N 1
ATOM 830 C CA . MET A 1 101 ? 1.064 -6.046 4.499 1.00 90.25 101 MET A CA 1
ATOM 831 C C . MET A 1 101 ? 0.024 -5.156 5.186 1.00 90.25 101 MET A C 1
ATOM 833 O O . MET A 1 101 ? 0.328 -4.553 6.215 1.00 90.25 101 MET A O 1
ATOM 837 N N . ALA A 1 102 ? -1.196 -5.092 4.651 1.00 92.81 102 ALA A N 1
ATOM 838 C CA . ALA A 1 102 ? -2.297 -4.348 5.253 1.00 92.81 102 ALA A CA 1
ATOM 839 C C . ALA A 1 102 ? -2.615 -4.865 6.662 1.00 92.81 102 ALA A C 1
ATOM 841 O O . ALA A 1 102 ? -2.755 -4.061 7.579 1.00 92.81 102 ALA A O 1
ATOM 842 N N . TYR A 1 103 ? -2.614 -6.184 6.864 1.00 92.25 103 TYR A N 1
ATOM 843 C CA . TYR A 1 103 ? -2.765 -6.810 8.177 1.00 92.25 103 TYR A CA 1
ATOM 844 C C . TYR A 1 103 ? -1.704 -6.338 9.181 1.00 92.25 103 TYR A C 1
ATOM 846 O O . TYR A 1 103 ? -2.033 -5.932 10.296 1.00 92.25 103 TYR A O 1
ATOM 854 N N . GLN A 1 104 ? -0.427 -6.321 8.782 1.00 89.75 104 GLN A N 1
ATOM 855 C CA . GLN A 1 104 ? 0.653 -5.828 9.645 1.00 89.75 104 GLN A CA 1
ATOM 856 C C . GLN A 1 104 ? 0.482 -4.343 9.993 1.00 89.75 104 GLN A C 1
ATOM 858 O O . GLN A 1 104 ? 0.713 -3.951 11.139 1.00 89.75 104 GLN A O 1
ATOM 863 N N . TYR A 1 105 ? 0.040 -3.520 9.037 1.00 88.75 105 TYR A N 1
ATOM 864 C CA . TYR A 1 105 ? -0.287 -2.118 9.302 1.00 88.75 105 TYR A CA 1
ATOM 865 C C . TYR A 1 105 ? -1.456 -1.980 10.276 1.00 88.75 105 TYR A C 1
ATOM 867 O O . TYR A 1 105 ? -1.329 -1.238 11.246 1.00 88.75 105 TYR A O 1
ATOM 875 N N . CYS A 1 106 ? -2.543 -2.726 10.073 1.00 88.56 106 CYS A N 1
ATOM 876 C CA . CYS A 1 106 ? -3.705 -2.733 10.962 1.00 88.56 106 CYS A CA 1
ATOM 877 C C . CYS A 1 106 ? -3.297 -3.092 12.395 1.00 88.56 106 CYS A C 1
ATOM 879 O O . CYS A 1 106 ? -3.606 -2.348 13.324 1.00 88.56 106 CYS A O 1
ATOM 881 N N . LYS A 1 107 ? -2.502 -4.156 12.579 1.00 86.75 107 LYS A N 1
ATOM 882 C CA . LYS A 1 107 ? -1.979 -4.548 13.897 1.00 86.75 107 LYS A CA 1
ATOM 883 C C . LYS A 1 107 ? -1.176 -3.446 14.584 1.00 86.75 107 LYS A C 1
ATOM 885 O O . LYS A 1 107 ? -1.263 -3.298 15.798 1.00 86.75 107 LYS A O 1
ATOM 890 N N . GLN A 1 108 ? -0.374 -2.683 13.845 1.00 84.44 108 GLN A N 1
ATOM 891 C CA . GLN A 1 108 ? 0.420 -1.594 14.426 1.00 84.44 108 GLN A CA 1
ATOM 892 C C . GLN A 1 108 ? -0.406 -0.331 14.691 1.00 84.44 108 GLN A C 1
ATOM 894 O O . GLN A 1 108 ? -0.151 0.369 15.673 1.00 84.44 108 GLN A O 1
ATOM 899 N N . TYR A 1 109 ? -1.355 -0.036 13.805 1.00 80.81 109 TYR A N 1
ATOM 900 C CA . TYR A 1 109 ? -2.195 1.153 13.851 1.00 80.81 109 TYR A CA 1
ATOM 901 C C . TYR A 1 109 ? -3.256 1.031 14.946 1.00 80.81 109 TYR A C 1
ATOM 903 O O . TYR A 1 109 ? -3.254 1.807 15.900 1.00 80.81 109 TYR A O 1
ATOM 911 N N . TYR A 1 110 ? -4.087 -0.010 14.874 1.00 77.06 110 TYR A N 1
ATOM 912 C CA . TYR A 1 110 ? -5.225 -0.190 15.772 1.00 77.06 110 TYR A CA 1
ATOM 913 C C . TYR A 1 110 ? -4.840 -0.639 17.177 1.00 77.06 110 TYR A C 1
ATOM 915 O O . TYR A 1 110 ? -5.582 -0.370 18.110 1.00 77.06 110 TYR A O 1
ATOM 923 N N . LYS A 1 111 ? -3.637 -1.192 17.392 1.00 71.06 111 LYS A N 1
ATOM 924 C CA . LYS A 1 111 ? -3.120 -1.405 18.757 1.00 71.06 111 LYS A CA 1
ATOM 925 C C . LYS A 1 111 ? -3.067 -0.105 19.579 1.00 71.06 111 LYS A C 1
ATOM 927 O O . LYS A 1 111 ? -3.032 -0.158 20.804 1.00 71.06 111 LYS A O 1
ATOM 932 N N . LYS A 1 112 ? -3.022 1.058 18.920 1.00 67.06 112 LYS A N 1
ATOM 933 C CA . LYS A 1 112 ? -3.034 2.374 19.574 1.00 67.06 112 LYS A CA 1
ATOM 934 C C . LYS A 1 112 ? -4.442 2.951 19.739 1.00 67.06 112 LYS A C 1
ATOM 936 O O . LYS A 1 112 ? -4.617 3.856 20.550 1.00 67.06 112 LYS A O 1
ATOM 941 N N . GLU A 1 113 ? -5.427 2.455 18.993 1.00 64.56 113 GLU A N 1
ATOM 942 C CA . GLU A 1 113 ? -6.815 2.907 19.076 1.00 64.56 113 GLU A CA 1
ATOM 943 C C . GLU A 1 113 ? -7.561 2.085 20.136 1.00 64.56 113 GLU A C 1
ATOM 945 O O . GLU A 1 113 ? -8.083 1.010 19.877 1.00 64.56 113 GLU A O 1
ATOM 950 N N . LEU A 1 114 ? -7.608 2.608 21.363 1.00 63.53 114 LEU A N 1
ATOM 951 C CA . LEU A 1 114 ? -8.124 1.920 22.560 1.00 63.53 114 LEU A CA 1
ATOM 952 C C . LEU A 1 114 ? -9.649 1.677 22.577 1.00 63.53 114 LEU A C 1
ATOM 954 O O . LEU A 1 114 ? -10.175 1.213 23.585 1.00 63.53 114 LEU A O 1
ATOM 958 N N . LYS A 1 115 ? -10.375 2.041 21.515 1.00 70.88 115 LYS A N 1
ATOM 959 C CA . LYS A 1 115 ? -11.849 2.033 21.496 1.00 70.88 115 LYS A CA 1
ATOM 960 C C . LYS A 1 115 ? -12.457 0.731 20.976 1.00 70.88 115 LYS A C 1
ATOM 962 O O . LYS A 1 115 ? -13.628 0.483 21.240 1.00 70.88 115 LYS A O 1
ATOM 967 N N . VAL A 1 116 ? -11.687 -0.078 20.249 1.00 74.62 116 VAL A N 1
ATOM 968 C CA . VAL A 1 116 ? -12.150 -1.327 19.630 1.00 74.62 116 VAL A CA 1
ATOM 969 C C . VAL A 1 116 ? -11.079 -2.394 19.839 1.00 74.62 116 VAL A C 1
ATOM 971 O O . VAL A 1 116 ? -9.905 -2.162 19.553 1.00 74.62 116 VAL A O 1
ATOM 974 N N . ASP A 1 117 ? -11.471 -3.561 20.349 1.00 80.88 117 ASP A N 1
ATOM 975 C CA . ASP A 1 117 ? -10.549 -4.682 20.531 1.00 80.88 117 ASP A CA 1
ATOM 976 C C . ASP A 1 117 ? -10.420 -5.491 19.238 1.00 80.88 117 ASP A C 1
ATOM 978 O O . ASP A 1 117 ? -11.320 -6.233 18.857 1.00 80.88 117 ASP A O 1
ATOM 982 N N . PHE A 1 118 ? -9.276 -5.358 18.572 1.00 82.69 118 PHE A N 1
ATOM 983 C CA . PHE A 1 118 ? -8.936 -6.126 17.374 1.00 82.69 118 PHE A CA 1
ATOM 984 C C . PHE A 1 118 ? -8.045 -7.348 17.663 1.00 82.69 118 PHE A C 1
ATOM 986 O O . PHE A 1 118 ? -7.499 -7.948 16.735 1.00 82.69 118 PHE A O 1
ATOM 993 N N . GLY A 1 119 ? -7.839 -7.716 18.934 1.00 76.50 119 GLY A N 1
ATOM 994 C CA . GLY A 1 119 ? -6.891 -8.754 19.350 1.00 76.50 119 GLY A CA 1
ATOM 995 C C . GLY A 1 119 ? -7.132 -10.132 18.725 1.00 76.50 119 GLY A C 1
ATOM 996 O O . GLY A 1 119 ? -6.174 -10.878 18.527 1.00 76.50 119 GLY A O 1
ATOM 997 N N . ASN A 1 120 ? -8.378 -10.424 18.348 1.00 82.69 120 ASN A N 1
ATOM 998 C CA . ASN A 1 120 ? -8.791 -11.704 17.769 1.00 82.69 120 ASN A CA 1
ATOM 999 C C . ASN A 1 120 ? -8.698 -11.764 16.234 1.00 82.69 120 ASN A C 1
ATOM 1001 O O . ASN A 1 120 ? -8.973 -12.812 15.666 1.00 82.69 120 ASN A O 1
ATOM 1005 N N . CYS A 1 121 ? -8.327 -10.673 15.553 1.00 87.94 121 CYS A N 1
ATOM 1006 C CA . CYS A 1 121 ? -8.191 -10.681 14.094 1.00 87.94 121 CYS A CA 1
ATOM 1007 C C . CYS A 1 121 ? -6.889 -11.379 13.652 1.00 87.94 121 CYS A C 1
ATOM 1009 O O . CYS A 1 121 ? -5.768 -10.927 13.936 1.00 87.94 121 CYS A O 1
ATOM 1011 N N . GLU A 1 122 ? -7.021 -12.444 12.871 1.00 90.06 122 GLU A N 1
ATOM 1012 C CA . GLU A 1 122 ? -5.926 -13.254 12.334 1.00 90.06 122 GLU A CA 1
ATOM 1013 C C . GLU A 1 122 ? -5.505 -12.830 10.922 1.00 90.06 122 GLU A C 1
ATOM 1015 O O . GLU A 1 122 ? -4.370 -13.080 10.510 1.00 90.06 122 GLU A O 1
ATOM 1020 N N . ASN A 1 123 ? -6.376 -12.131 10.190 1.00 91.88 123 ASN A N 1
ATOM 1021 C CA . ASN A 1 123 ? -6.109 -11.673 8.826 1.00 91.88 123 ASN A CA 1
ATOM 1022 C C . ASN A 1 123 ? -6.703 -10.282 8.530 1.00 91.88 123 ASN A C 1
ATOM 1024 O O . ASN A 1 123 ? -7.367 -9.666 9.362 1.00 91.88 123 ASN A O 1
ATOM 1028 N N . TYR A 1 124 ? -6.391 -9.746 7.344 1.00 93.62 124 TYR A N 1
ATOM 1029 C CA . TYR A 1 124 ? -6.853 -8.419 6.925 1.00 93.62 124 TYR A CA 1
ATOM 1030 C C . TYR A 1 124 ? -8.375 -8.341 6.764 1.00 93.62 124 TYR A C 1
ATOM 1032 O O . TYR A 1 124 ? -8.955 -7.327 7.140 1.00 93.62 124 TYR A O 1
ATOM 1040 N N . ASP A 1 125 ? -9.019 -9.382 6.234 1.00 93.19 125 ASP A N 1
ATOM 1041 C CA . ASP A 1 125 ? -10.459 -9.356 5.959 1.00 93.19 125 ASP A CA 1
ATOM 1042 C C . ASP A 1 125 ? -11.276 -9.269 7.256 1.00 93.19 125 ASP A C 1
ATOM 1044 O O . ASP A 1 125 ? -12.247 -8.514 7.330 1.00 93.19 125 ASP A O 1
ATOM 1048 N N . GLU A 1 126 ? -10.842 -9.966 8.307 1.00 92.56 126 GLU A N 1
ATOM 1049 C CA . GLU A 1 126 ? -11.406 -9.843 9.655 1.00 92.56 126 GLU A CA 1
ATOM 1050 C C . GLU A 1 126 ? -11.223 -8.434 10.224 1.00 92.56 126 GLU A C 1
ATOM 1052 O O . GLU A 1 126 ? -12.192 -7.826 10.683 1.00 92.56 126 GLU A O 1
ATOM 1057 N N . PHE A 1 127 ? -10.009 -7.878 10.119 1.00 91.06 127 PHE A N 1
ATOM 1058 C CA . PHE A 1 127 ? -9.729 -6.499 10.529 1.00 91.06 127 PHE A CA 1
ATOM 1059 C C . PHE A 1 127 ? -10.633 -5.501 9.810 1.00 91.06 127 PHE A C 1
ATOM 1061 O O . PHE A 1 127 ? -11.222 -4.630 10.445 1.00 91.06 127 PHE A O 1
ATOM 1068 N N . TYR A 1 128 ? -10.738 -5.622 8.488 1.00 91.94 128 TYR A N 1
ATOM 1069 C CA . TYR A 1 128 ? -11.529 -4.725 7.660 1.00 91.94 128 TYR A CA 1
ATOM 1070 C C . TYR A 1 128 ? -13.019 -4.828 7.997 1.00 91.94 128 TYR A C 1
ATOM 1072 O O . TYR A 1 128 ? -13.678 -3.808 8.184 1.00 91.94 128 TYR A O 1
ATOM 1080 N N . SER A 1 129 ? -13.530 -6.048 8.172 1.00 91.88 129 SER A N 1
ATOM 1081 C CA . SER A 1 129 ? -14.918 -6.289 8.575 1.00 91.88 129 SER A CA 1
ATOM 1082 C C . SER A 1 129 ? -15.227 -5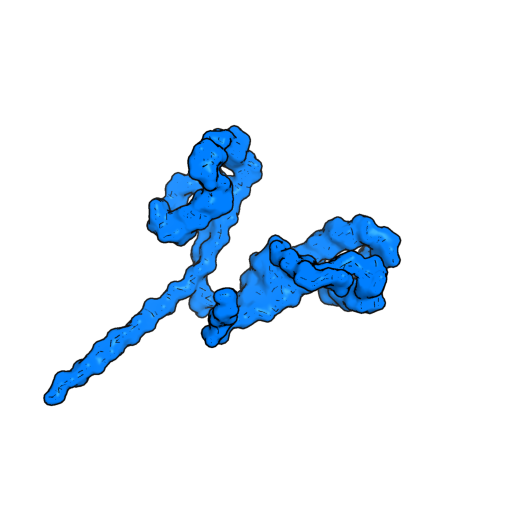.675 9.943 1.00 91.88 129 SER A C 1
ATOM 1084 O O . SER A 1 129 ? -16.226 -4.971 10.090 1.00 91.88 129 SER A O 1
ATOM 1086 N N . MET A 1 130 ? -14.347 -5.868 10.932 1.00 90.00 130 MET A N 1
ATOM 1087 C CA . MET A 1 130 ? -14.492 -5.247 12.252 1.00 90.00 130 MET A CA 1
ATOM 1088 C C . MET A 1 130 ? -14.384 -3.722 12.196 1.00 90.00 130 MET A C 1
ATOM 1090 O O . MET A 1 130 ? -15.144 -3.031 12.873 1.00 90.00 130 MET A O 1
ATOM 1094 N N . ALA A 1 131 ? -13.467 -3.187 11.389 1.00 89.38 131 ALA A N 1
ATOM 1095 C CA . ALA A 1 131 ? -13.292 -1.749 11.236 1.00 89.38 131 ALA A CA 1
ATOM 1096 C C . ALA A 1 131 ? -14.528 -1.090 10.612 1.00 89.38 131 ALA A C 1
ATOM 1098 O O . ALA A 1 131 ? -14.947 -0.035 11.075 1.00 89.38 131 ALA A O 1
ATOM 1099 N N . LEU A 1 132 ? -15.154 -1.732 9.620 1.00 90.31 132 LEU A N 1
ATOM 1100 C CA . LEU A 1 132 ? -16.410 -1.260 9.034 1.00 90.31 132 LEU A CA 1
ATOM 1101 C C . LEU A 1 132 ? -17.565 -1.279 10.042 1.00 90.31 132 LEU A C 1
ATOM 1103 O O . LEU A 1 132 ? -18.326 -0.318 10.118 1.00 90.31 132 LEU A O 1
ATOM 1107 N N . GLN A 1 133 ? -17.683 -2.340 10.846 1.00 90.50 133 GLN A N 1
ATOM 1108 C CA . GLN A 1 133 ? -18.722 -2.443 11.882 1.00 90.50 133 GLN A CA 1
ATOM 1109 C C . GLN A 1 133 ? -18.578 -1.385 12.982 1.00 90.50 133 GLN A C 1
ATOM 1111 O O . GLN A 1 133 ? -19.568 -1.005 13.599 1.00 90.50 133 GLN A O 1
ATOM 1116 N N . ASN A 1 134 ? -17.354 -0.913 13.225 1.00 88.25 134 ASN A N 1
ATOM 1117 C CA . ASN A 1 134 ? -17.033 0.048 14.277 1.00 88.25 134 ASN A CA 1
ATOM 1118 C C . ASN A 1 134 ? -16.546 1.389 13.711 1.00 88.25 134 ASN A C 1
ATOM 1120 O O . ASN A 1 134 ? -15.830 2.115 14.399 1.00 88.25 134 ASN A O 1
ATOM 1124 N N . GLN A 1 135 ? -16.909 1.723 12.468 1.00 87.69 135 GLN A N 1
ATOM 1125 C CA . GLN A 1 135 ? -16.370 2.889 11.761 1.00 87.69 135 GLN A CA 1
ATOM 1126 C C . GLN A 1 135 ? -16.548 4.199 12.547 1.00 87.69 135 GLN A C 1
ATOM 1128 O O . GLN A 1 135 ? -15.642 5.022 12.585 1.00 87.69 135 GLN A O 1
ATOM 1133 N N . ASP A 1 136 ? -17.655 4.359 13.274 1.00 86.25 136 ASP A N 1
ATOM 1134 C CA . ASP A 1 136 ? -17.947 5.577 14.044 1.00 86.25 136 ASP A CA 1
ATOM 1135 C C . ASP A 1 136 ? -16.992 5.785 15.235 1.00 86.25 136 ASP A C 1
ATOM 1137 O O . ASP A 1 136 ? -16.892 6.879 15.794 1.00 86.25 136 ASP A O 1
ATOM 1141 N N . LEU A 1 137 ? -16.282 4.730 15.643 1.00 86.06 137 LEU A N 1
ATOM 1142 C CA . LEU A 1 137 ? -15.340 4.743 16.760 1.00 86.06 137 LEU A CA 1
ATOM 1143 C C . LEU A 1 137 ? -13.893 4.974 16.317 1.00 86.06 137 LEU A C 1
ATOM 1145 O O . LEU A 1 137 ? -13.037 5.196 17.179 1.00 86.06 137 LEU A O 1
ATOM 1149 N N . LEU A 1 138 ? -13.626 4.939 15.011 1.00 85.88 138 LEU A N 1
ATOM 1150 C CA . LEU A 1 138 ? -12.286 4.988 14.436 1.00 85.88 138 LEU A CA 1
ATOM 1151 C C . LEU A 1 138 ? -12.000 6.353 13.799 1.00 85.88 138 LEU A C 1
ATOM 1153 O O . LEU A 1 138 ? -12.890 7.041 13.301 1.00 85.88 138 LEU A O 1
ATOM 1157 N N . ASN A 1 139 ? -10.727 6.750 13.775 1.00 86.50 139 ASN A N 1
ATOM 1158 C CA . ASN A 1 139 ? -10.321 7.952 13.036 1.00 86.50 139 ASN A CA 1
ATOM 1159 C C . ASN A 1 139 ? -10.123 7.669 11.539 1.00 86.50 139 ASN A C 1
ATOM 1161 O O . ASN A 1 139 ? -10.380 8.530 10.690 1.00 86.50 139 ASN A O 1
ATOM 1165 N N . SER A 1 140 ? -9.643 6.469 11.209 1.00 88.38 140 SER A N 1
ATOM 1166 C CA . SER A 1 140 ? -9.376 6.042 9.839 1.00 88.38 140 SER A CA 1
ATOM 1167 C C . SER A 1 140 ? -9.518 4.527 9.655 1.00 88.38 140 SER A C 1
ATOM 1169 O O . SER A 1 140 ? -9.439 3.739 10.604 1.00 88.38 140 SER A O 1
ATOM 1171 N N . ILE A 1 141 ? -9.718 4.123 8.399 1.00 90.81 141 ILE A N 1
ATOM 1172 C CA . ILE A 1 141 ? -9.769 2.727 7.964 1.00 90.81 141 ILE A CA 1
ATOM 1173 C C . ILE A 1 141 ? -8.619 2.436 7.009 1.00 90.81 141 ILE A C 1
ATOM 1175 O O . ILE A 1 141 ? -8.334 3.218 6.100 1.00 90.81 141 ILE A O 1
ATOM 1179 N N . ILE A 1 142 ? -7.969 1.289 7.197 1.00 92.19 142 ILE A N 1
ATOM 1180 C CA . ILE A 1 142 ? -6.992 0.771 6.241 1.00 92.19 142 ILE A CA 1
ATOM 1181 C C . ILE A 1 142 ? -7.717 -0.018 5.147 1.00 92.19 142 ILE A C 1
ATOM 1183 O O . ILE A 1 142 ? -8.355 -1.039 5.409 1.00 92.19 142 ILE A O 1
ATOM 1187 N N . ILE A 1 143 ? -7.587 0.438 3.904 1.00 93.06 143 ILE A N 1
ATOM 1188 C CA . ILE A 1 143 ? -8.255 -0.137 2.734 1.00 93.06 143 ILE A CA 1
ATOM 1189 C C . ILE A 1 143 ? -7.214 -0.669 1.748 1.00 93.06 143 ILE A C 1
ATOM 1191 O O . ILE A 1 143 ? -6.207 -0.009 1.480 1.00 93.06 143 ILE A O 1
ATOM 1195 N N . VAL A 1 144 ? -7.462 -1.858 1.195 1.00 94.12 144 VAL A N 1
ATOM 1196 C CA . VAL A 1 144 ? -6.721 -2.398 0.050 1.00 94.12 144 VAL A CA 1
ATOM 1197 C C . VAL A 1 144 ? -7.570 -2.247 -1.210 1.00 94.12 144 VAL A C 1
ATOM 1199 O O . VAL A 1 144 ? -8.523 -2.990 -1.425 1.00 94.12 144 VAL A O 1
ATOM 1202 N N . SER A 1 145 ? -7.203 -1.290 -2.057 1.00 89.88 145 SER A N 1
ATOM 1203 C CA . SER A 1 145 ? -7.875 -1.009 -3.325 1.00 89.88 145 SER A CA 1
ATOM 1204 C C . SER A 1 145 ? -7.183 -1.750 -4.464 1.00 89.88 145 SER A C 1
ATOM 1206 O O . SER A 1 145 ? -5.983 -1.582 -4.689 1.00 89.88 145 SER A O 1
ATOM 1208 N N . GLU A 1 146 ? -7.932 -2.548 -5.217 1.00 90.44 146 GLU A N 1
ATOM 1209 C CA . GLU A 1 146 ? -7.446 -3.164 -6.450 1.00 90.44 146 GLU A CA 1
ATOM 1210 C C . GLU A 1 146 ? -7.595 -2.183 -7.619 1.00 90.44 146 GLU A C 1
ATOM 1212 O O . GLU A 1 146 ? -8.678 -1.658 -7.868 1.00 90.44 146 GLU A O 1
ATOM 1217 N N . ILE A 1 147 ? -6.509 -1.943 -8.352 1.00 84.62 147 ILE A N 1
ATOM 1218 C CA . ILE A 1 147 ? -6.501 -1.102 -9.549 1.00 84.62 147 ILE A CA 1
ATOM 1219 C C . ILE A 1 147 ? -6.076 -1.946 -10.739 1.00 84.62 147 ILE A C 1
ATOM 1221 O O . ILE A 1 147 ? -4.950 -2.451 -10.792 1.00 84.62 147 ILE A O 1
ATOM 1225 N N . ASP A 1 148 ? -6.972 -2.053 -11.716 1.00 80.50 148 ASP A N 1
ATOM 1226 C CA . ASP A 1 148 ? -6.650 -2.608 -13.022 1.00 80.50 148 ASP A CA 1
ATOM 1227 C C . ASP A 1 148 ? -5.827 -1.584 -13.819 1.00 80.50 148 ASP A C 1
ATOM 1229 O O . ASP A 1 148 ? -6.285 -0.491 -14.148 1.00 80.50 148 ASP A O 1
ATOM 1233 N N . ILE A 1 149 ? -4.576 -1.940 -14.101 1.00 74.75 149 ILE A N 1
ATOM 1234 C CA . ILE A 1 149 ? -3.646 -1.125 -14.894 1.00 74.75 149 ILE A CA 1
ATOM 1235 C C . ILE A 1 149 ? -3.574 -1.593 -16.353 1.00 74.75 149 ILE A C 1
ATOM 1237 O O . ILE A 1 149 ? -2.814 -1.037 -17.147 1.00 74.75 149 ILE A O 1
ATOM 1241 N N . SER A 1 150 ? -4.339 -2.627 -16.715 1.00 67.69 150 SER A N 1
ATOM 1242 C CA . SER A 1 150 ? -4.482 -3.112 -18.088 1.00 67.69 150 SER A CA 1
ATOM 1243 C C . SER A 1 150 ? -5.558 -2.354 -18.870 1.00 67.69 150 SER A C 1
ATOM 1245 O O . SER A 1 150 ? -5.463 -2.258 -20.097 1.00 67.69 150 SER A O 1
ATOM 1247 N N . SER A 1 151 ? -6.530 -1.744 -18.185 1.00 55.66 151 SER A N 1
ATOM 1248 C CA . SER A 1 151 ? -7.479 -0.815 -18.796 1.00 55.66 151 SER A CA 1
ATOM 1249 C C . SER A 1 151 ? -6.840 0.562 -18.981 1.00 55.66 151 SER A C 1
ATOM 1251 O O . SER A 1 151 ? -6.532 1.263 -18.017 1.00 55.66 151 SER A O 1
ATOM 1253 N N . LYS A 1 152 ? -6.643 0.969 -20.240 1.00 55.94 152 LYS A N 1
ATOM 1254 C CA . LYS A 1 152 ? -6.301 2.346 -20.612 1.00 55.94 152 LYS A CA 1
ATOM 1255 C C . LYS A 1 152 ? -7.404 3.309 -20.157 1.00 55.94 152 LYS A C 1
ATOM 1257 O O . LYS A 1 152 ? -8.303 3.612 -20.930 1.00 55.94 152 LYS A O 1
ATOM 1262 N N . THR A 1 153 ? -7.253 3.865 -18.965 1.00 38.94 153 THR A N 1
ATOM 1263 C CA . THR A 1 153 ? -7.735 5.209 -18.642 1.00 38.94 153 THR A CA 1
ATOM 1264 C C . THR A 1 153 ? -6.789 5.775 -17.598 1.00 38.94 153 THR A C 1
ATOM 1266 O O . THR A 1 153 ? -6.958 5.596 -16.397 1.00 38.94 153 THR A O 1
ATOM 1269 N N . ILE A 1 154 ? -5.729 6.430 -18.073 1.00 40.34 154 ILE A N 1
ATOM 1270 C CA . ILE A 1 154 ? -5.037 7.423 -17.256 1.00 40.34 154 ILE A CA 1
ATOM 1271 C C . ILE A 1 154 ? -6.117 8.468 -16.978 1.00 40.34 154 ILE A C 1
ATOM 1273 O O . ILE A 1 154 ? -6.512 9.186 -17.896 1.00 40.34 154 ILE A O 1
ATOM 1277 N N . LEU A 1 155 ? -6.677 8.465 -15.766 1.00 30.66 155 LEU A N 1
ATOM 1278 C CA . LEU A 1 155 ? -7.535 9.556 -15.325 1.00 30.66 155 LEU A CA 1
ATOM 1279 C C . LEU A 1 155 ? -6.718 10.843 -15.504 1.00 30.66 155 LEU A C 1
ATOM 1281 O O . LEU A 1 155 ? -5.574 10.885 -15.035 1.00 30.66 155 LEU A O 1
ATOM 1285 N N . PRO A 1 156 ? -7.233 11.844 -16.236 1.00 31.67 156 PRO A N 1
ATOM 1286 C CA . PRO A 1 156 ? -6.574 13.133 -16.300 1.00 31.67 156 PRO A CA 1
ATOM 1287 C C . PRO A 1 156 ? -6.555 13.684 -14.871 1.00 31.67 156 PRO A C 1
ATOM 1289 O O . PRO A 1 156 ? -7.610 13.849 -14.259 1.00 31.67 156 PRO A O 1
ATOM 1292 N N . PHE A 1 157 ? -5.351 13.862 -14.329 1.00 33.56 157 PHE A N 1
ATOM 1293 C CA . PHE A 1 157 ? -5.137 14.735 -13.181 1.00 33.56 157 PHE A CA 1
ATOM 1294 C C . PHE A 1 157 ? -5.275 16.186 -13.634 1.00 33.56 157 PHE A C 1
ATOM 1296 O O . PHE A 1 157 ? -4.792 16.486 -14.753 1.00 33.56 157 PHE A O 1
#

Foldseek 3Di:
DDDPPPPPDDDWDKDKDKDADPCLCVVCVCCPVVVNDVVNVSVCVVVVVDDQCPCVVSRIDMDMDTCPPQQKKKWWWKQFLPDRDIHTPDIHRDDVVLFVVLQVVLVVPCVPLPQDDPVPDPTNVSSQVRCVVCVVSDRIGTDIDMDGPVDPDPPDD

Organism: NCBI:txid1032238